Protein AF-F1C7E4-F1 (afdb_monomer)

Radius of gyration: 15.53 Å; Cα contacts (8 Å, |Δi|>4): 146; chains: 1; bounding box: 36×36×35 Å

Foldseek 3Di:
DQDPNDDDDDDFDWDDDDQWIWGADQQKIKIWGWDDADVQKTKIKIKIKHAPVVSVCVVVVHPDPDPDGIDIDIDMDMDGPDLDDDPVRLVVSVVVCVVVPHDDHDDRDD

Mean predicted aligned error: 6.73 Å

Structure (mmCIF, N/CA/C/O backbone):
data_AF-F1C7E4-F1
#
_entry.id   AF-F1C7E4-F1
#
loop_
_atom_site.group_PDB
_atom_site.id
_atom_site.type_symbol
_atom_site.label_atom_id
_atom_site.label_alt_id
_atom_site.label_comp_id
_atom_site.label_asym_id
_atom_site.label_entity_id
_atom_site.label_seq_id
_atom_site.pdbx_PDB_ins_code
_atom_site.Cartn_x
_atom_site.Cartn_y
_atom_site.Cartn_z
_atom_site.occupancy
_atom_site.B_iso_or_equiv
_atom_site.auth_seq_id
_atom_site.auth_comp_id
_atom_site.auth_asym_id
_atom_site.auth_atom_id
_atom_site.pdbx_PDB_model_num
ATOM 1 N N . HIS A 1 1 ? -1.940 9.898 -6.043 1.00 65.81 1 HIS A N 1
ATOM 2 C CA . HIS A 1 1 ? -0.793 10.245 -5.173 1.00 65.81 1 HIS A CA 1
ATOM 3 C C . HIS A 1 1 ? -0.405 11.699 -5.429 1.00 65.81 1 HIS A C 1
ATOM 5 O O . HIS A 1 1 ? -0.429 12.107 -6.587 1.00 65.81 1 HIS A O 1
ATOM 11 N N . LYS A 1 2 ? -0.126 12.496 -4.389 1.00 71.12 2 LYS A N 1
ATOM 12 C CA . LYS A 1 2 ? 0.266 13.907 -4.540 1.00 71.12 2 LYS A CA 1
ATOM 13 C C . LYS A 1 2 ? 1.781 13.991 -4.736 1.00 71.12 2 LYS A C 1
ATOM 15 O O . LYS A 1 2 ? 2.526 13.625 -3.839 1.00 71.12 2 LYS A O 1
ATOM 20 N N . MET A 1 3 ? 2.226 14.477 -5.891 1.00 71.19 3 MET A N 1
ATOM 21 C CA . MET A 1 3 ? 3.639 14.703 -6.215 1.00 71.19 3 MET A CA 1
ATOM 22 C C . MET A 1 3 ? 3.808 16.140 -6.689 1.00 71.19 3 MET A C 1
ATOM 24 O O . MET A 1 3 ? 3.107 16.560 -7.607 1.00 71.19 3 MET A O 1
ATOM 28 N N . ASN A 1 4 ? 4.718 16.893 -6.065 1.00 71.56 4 ASN A N 1
ATOM 29 C CA . ASN A 1 4 ? 4.956 18.310 -6.374 1.00 71.56 4 ASN A CA 1
ATOM 30 C C . ASN A 1 4 ? 3.645 19.109 -6.464 1.00 71.56 4 ASN A C 1
ATOM 32 O O . ASN A 1 4 ? 3.328 19.706 -7.489 1.00 71.56 4 ASN A O 1
ATOM 36 N N . GLU A 1 5 ? 2.832 19.011 -5.408 1.00 79.56 5 GLU A N 1
ATOM 37 C CA . GLU A 1 5 ? 1.516 19.662 -5.290 1.00 79.56 5 GLU A CA 1
ATOM 38 C C . GLU A 1 5 ? 0.444 19.210 -6.292 1.00 79.56 5 GLU A C 1
ATOM 40 O O . GLU A 1 5 ? -0.714 19.599 -6.168 1.00 79.56 5 GLU A O 1
ATOM 45 N N . THR A 1 6 ? 0.785 18.312 -7.215 1.00 78.12 6 THR A N 1
ATOM 46 C CA . THR A 1 6 ? -0.121 17.810 -8.243 1.00 78.12 6 THR A CA 1
ATOM 47 C C . THR A 1 6 ? -0.621 16.418 -7.882 1.00 78.12 6 THR A C 1
ATOM 49 O O . THR A 1 6 ? 0.155 15.525 -7.536 1.00 78.12 6 THR A O 1
ATOM 52 N N . CYS A 1 7 ? -1.929 16.200 -7.989 1.00 80.38 7 CYS A N 1
ATOM 53 C CA . CYS A 1 7 ? -2.506 14.867 -7.862 1.00 80.38 7 CYS A CA 1
ATOM 54 C C . CYS A 1 7 ? -2.299 14.083 -9.159 1.00 80.38 7 CYS A C 1
ATOM 56 O O . CYS A 1 7 ? -2.822 14.447 -10.210 1.00 80.38 7 CYS A O 1
ATOM 58 N N . LEU A 1 8 ? -1.555 12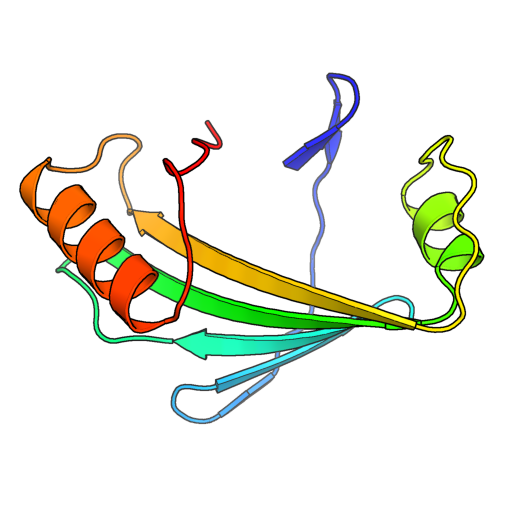.985 -9.068 1.00 78.44 8 LEU A N 1
ATOM 59 C CA . LEU A 1 8 ? -1.377 12.034 -10.156 1.00 78.44 8 LEU A CA 1
ATOM 60 C C . LEU A 1 8 ? -2.285 10.825 -9.943 1.00 78.44 8 LEU A C 1
ATOM 62 O O . LEU A 1 8 ? -2.277 10.203 -8.871 1.00 78.44 8 LEU A O 1
ATOM 66 N N . THR A 1 9 ? -3.033 10.489 -10.990 1.00 79.31 9 THR A N 1
ATOM 67 C CA . THR A 1 9 ? -3.859 9.284 -11.067 1.00 79.31 9 THR A CA 1
ATOM 68 C C . THR A 1 9 ? -3.164 8.266 -11.956 1.00 79.31 9 THR A C 1
ATOM 70 O O . THR A 1 9 ? -2.770 8.582 -13.078 1.00 79.31 9 THR A O 1
ATOM 73 N N . SER A 1 10 ? -3.041 7.036 -11.471 1.00 75.25 10 SER A N 1
ATOM 74 C CA . SER A 1 10 ? -2.554 5.896 -12.241 1.00 75.25 10 SER A CA 1
ATOM 75 C C . SER A 1 10 ? -3.599 4.785 -12.225 1.00 75.25 10 SER A C 1
ATOM 77 O O . SER A 1 10 ? -4.341 4.615 -11.259 1.00 75.25 10 SER A O 1
ATOM 79 N N . SER A 1 11 ? -3.679 4.041 -13.325 1.00 80.44 11 SER A N 1
ATOM 80 C CA . SER A 1 11 ? -4.515 2.849 -13.433 1.00 80.44 11 SER A CA 1
ATOM 81 C C . SER A 1 11 ? -3.656 1.705 -13.927 1.00 80.44 11 SER A C 1
ATOM 83 O O . SER A 1 11 ? -2.835 1.875 -14.831 1.00 80.44 11 SER A O 1
ATOM 85 N N . VAL A 1 12 ? -3.812 0.555 -13.284 1.00 82.31 12 VAL A N 1
ATOM 86 C CA . VAL A 1 12 ? -2.900 -0.567 -13.430 1.00 82.31 12 VAL A CA 1
ATOM 87 C C . VAL A 1 12 ? -3.698 -1.857 -13.502 1.00 82.31 12 VAL A C 1
ATOM 89 O O . VAL A 1 12 ? -4.653 -2.049 -12.751 1.00 82.31 12 VAL A O 1
ATOM 92 N N . LYS A 1 13 ? -3.327 -2.747 -14.423 1.00 87.88 13 LYS A N 1
ATOM 93 C CA . LYS A 1 13 ? -3.887 -4.099 -14.444 1.00 87.88 13 LYS A CA 1
ATOM 94 C C . LYS A 1 13 ? -3.133 -4.947 -13.427 1.00 87.88 13 LYS A C 1
ATOM 96 O O . LYS A 1 13 ? -1.903 -4.955 -13.415 1.00 87.88 13 LYS A O 1
ATOM 101 N N . ILE A 1 14 ? -3.877 -5.654 -12.589 1.00 89.50 14 ILE A N 1
ATOM 102 C CA . ILE A 1 14 ? -3.334 -6.531 -11.552 1.00 89.50 14 ILE A CA 1
ATOM 103 C C . ILE A 1 14 ? -3.932 -7.915 -11.771 1.00 89.50 14 ILE A C 1
ATOM 105 O O . ILE A 1 14 ? -5.125 -8.037 -12.047 1.00 89.50 14 ILE A O 1
ATOM 109 N N . THR A 1 15 ? -3.101 -8.946 -11.660 1.00 93.06 15 THR A N 1
ATOM 110 C CA . THR A 1 15 ? -3.559 -10.339 -11.615 1.00 93.06 15 THR A CA 1
ATOM 111 C C . THR A 1 15 ? -3.582 -10.780 -10.161 1.00 93.06 15 THR A C 1
ATOM 113 O O . THR A 1 15 ? -2.577 -10.617 -9.474 1.00 93.06 15 THR A O 1
ATOM 116 N N . ILE A 1 16 ? -4.718 -11.295 -9.692 1.00 92.81 16 ILE A N 1
ATOM 117 C CA . ILE A 1 16 ? -4.907 -11.747 -8.309 1.00 92.81 16 ILE A CA 1
ATOM 118 C C . ILE A 1 16 ? -4.981 -13.273 -8.305 1.00 92.81 16 ILE A C 1
ATOM 120 O O . ILE A 1 16 ? -5.764 -13.847 -9.060 1.00 92.81 16 ILE A O 1
ATOM 124 N N . ASP A 1 17 ? -4.191 -13.902 -7.440 1.00 93.19 17 ASP A N 1
ATOM 125 C CA . ASP A 1 17 ? -4.204 -15.338 -7.174 1.00 93.19 17 ASP A CA 1
ATOM 126 C C . ASP A 1 17 ? -4.112 -15.581 -5.660 1.00 93.19 17 ASP A C 1
ATOM 128 O O . ASP A 1 17 ? -3.107 -15.275 -5.008 1.00 93.19 17 ASP A O 1
ATOM 132 N N . GLY A 1 18 ? -5.206 -16.069 -5.074 1.00 92.62 18 GLY A N 1
ATOM 133 C CA . GLY A 1 18 ? -5.334 -16.238 -3.628 1.00 92.62 18 GLY A CA 1
ATOM 134 C C . GLY A 1 18 ? -5.099 -14.934 -2.859 1.00 92.62 18 GLY A C 1
ATOM 135 O O . GLY A 1 18 ? -5.824 -13.955 -3.025 1.00 92.62 18 GLY A O 1
ATOM 136 N N . ASN A 1 19 ? -4.086 -14.928 -1.991 1.00 92.56 19 ASN A N 1
ATOM 137 C CA . ASN A 1 19 ? -3.691 -13.767 -1.189 1.00 92.56 19 ASN A CA 1
ATOM 138 C C . ASN A 1 19 ? -2.582 -12.922 -1.837 1.00 92.56 19 ASN A C 1
ATOM 140 O O . ASN A 1 19 ? -2.022 -12.049 -1.173 1.00 92.56 19 ASN A O 1
ATOM 144 N N . THR A 1 20 ? -2.232 -13.193 -3.093 1.00 94.31 20 THR A N 1
ATOM 145 C CA . THR A 1 20 ? -1.147 -12.510 -3.793 1.00 94.31 20 THR A CA 1
ATOM 146 C C . THR A 1 20 ? -1.683 -11.790 -5.026 1.00 94.31 20 THR A C 1
ATOM 148 O O . THR A 1 20 ? -2.529 -12.305 -5.753 1.00 94.31 20 THR A O 1
ATOM 151 N N . ALA A 1 21 ? -1.193 -10.581 -5.272 1.00 93.19 21 ALA A N 1
ATOM 152 C CA . ALA A 1 21 ? -1.453 -9.825 -6.487 1.00 93.19 21 ALA A CA 1
ATOM 153 C C . ALA A 1 21 ? -0.127 -9.503 -7.176 1.00 93.19 21 ALA A C 1
ATOM 155 O O . ALA A 1 21 ? 0.858 -9.196 -6.511 1.00 93.19 21 ALA A O 1
ATOM 156 N N . ILE A 1 22 ? -0.085 -9.561 -8.504 1.00 92.25 22 ILE A N 1
ATOM 157 C CA . ILE A 1 22 ? 1.125 -9.274 -9.280 1.00 92.25 22 ILE A CA 1
ATOM 158 C C . ILE A 1 22 ? 0.789 -8.261 -10.370 1.00 92.25 22 ILE A C 1
ATOM 160 O O . ILE A 1 22 ? -0.227 -8.368 -11.063 1.00 92.25 22 ILE A O 1
ATOM 164 N N . THR A 1 23 ? 1.661 -7.271 -10.531 1.00 90.25 23 THR A N 1
ATOM 165 C CA . THR A 1 23 ? 1.623 -6.317 -11.640 1.00 90.25 23 THR A CA 1
ATOM 166 C C . THR A 1 23 ? 3.036 -6.042 -12.143 1.00 90.25 23 THR A C 1
ATOM 168 O O . THR A 1 23 ? 4.013 -6.173 -11.404 1.00 90.25 23 THR A O 1
ATOM 171 N N . SER A 1 24 ? 3.143 -5.654 -13.410 1.00 85.12 24 SER A N 1
ATOM 172 C CA . SER A 1 24 ? 4.387 -5.174 -13.998 1.00 85.12 24 SER A CA 1
ATOM 173 C C . SER A 1 24 ? 4.087 -3.947 -14.843 1.00 85.12 24 SER A C 1
ATOM 175 O O . SER A 1 24 ? 3.239 -3.991 -15.737 1.00 85.12 24 SER A O 1
ATOM 177 N N . ILE A 1 25 ? 4.732 -2.831 -14.513 1.00 76.75 25 ILE A N 1
ATOM 178 C CA . ILE A 1 25 ? 4.487 -1.525 -15.123 1.00 76.75 25 ILE A CA 1
ATOM 179 C C . ILE A 1 25 ? 5.809 -0.805 -15.242 1.00 76.75 25 ILE A C 1
ATOM 181 O O . ILE A 1 25 ? 6.500 -0.634 -14.242 1.00 76.75 25 ILE A O 1
ATOM 185 N N . ALA A 1 26 ? 6.129 -0.346 -16.452 1.00 69.38 26 ALA A N 1
ATOM 186 C CA . ALA A 1 26 ? 7.295 0.497 -16.701 1.00 69.38 26 ALA A CA 1
ATOM 187 C C . ALA A 1 26 ? 8.581 -0.047 -16.045 1.00 69.38 26 ALA A C 1
ATOM 189 O O . ALA A 1 26 ? 9.259 0.667 -15.315 1.00 69.38 26 ALA A O 1
ATOM 190 N N . ASN A 1 27 ? 8.874 -1.334 -16.278 1.00 74.75 27 ASN A N 1
A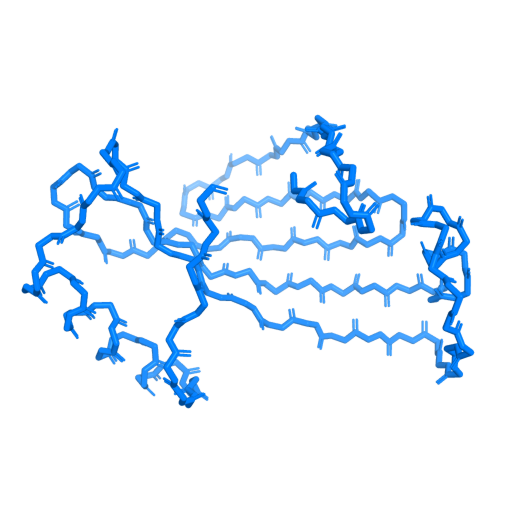TOM 191 C CA . ASN A 1 27 ? 10.028 -2.069 -15.734 1.00 74.75 27 ASN A CA 1
ATOM 192 C C . ASN A 1 27 ? 10.075 -2.218 -14.206 1.00 74.75 27 ASN A C 1
ATOM 194 O O . ASN A 1 27 ? 11.062 -2.711 -13.660 1.00 74.75 27 ASN A O 1
ATOM 198 N N . THR A 1 28 ? 8.980 -1.886 -13.528 1.00 80.19 28 THR A N 1
ATOM 199 C CA . THR A 1 28 ? 8.770 -2.200 -12.121 1.00 80.19 28 THR A CA 1
ATOM 200 C C . THR A 1 28 ? 7.837 -3.389 -12.011 1.00 80.19 28 THR A C 1
ATOM 202 O O . THR A 1 28 ? 6.700 -3.350 -12.479 1.00 80.19 28 THR A O 1
ATOM 205 N N . THR A 1 29 ? 8.310 -4.457 -11.381 1.00 89.62 29 THR A N 1
ATOM 206 C CA . THR A 1 29 ? 7.459 -5.585 -10.996 1.00 89.62 29 THR A CA 1
ATOM 207 C C . THR A 1 29 ? 7.080 -5.410 -9.541 1.00 89.62 29 THR A C 1
ATOM 209 O O . THR A 1 29 ? 7.948 -5.160 -8.711 1.00 89.62 29 THR A O 1
ATOM 212 N N . SER A 1 30 ? 5.796 -5.523 -9.219 1.00 90.75 30 SER A N 1
ATOM 213 C CA . SER A 1 30 ? 5.322 -5.438 -7.840 1.00 90.75 30 SER A CA 1
ATOM 214 C C . SER A 1 30 ? 4.500 -6.664 -7.488 1.00 90.75 30 SER A C 1
ATOM 216 O O . SER A 1 30 ? 3.587 -7.050 -8.221 1.00 90.75 30 SER A O 1
ATOM 218 N N . VAL A 1 31 ? 4.838 -7.254 -6.348 1.00 94.06 31 VAL A N 1
ATOM 219 C CA . VAL A 1 31 ? 4.120 -8.362 -5.727 1.00 94.06 31 VAL A CA 1
ATOM 220 C C . VAL A 1 31 ? 3.473 -7.836 -4.455 1.00 94.06 31 VAL A C 1
ATOM 222 O O . VAL A 1 31 ? 4.152 -7.326 -3.566 1.00 94.06 31 VAL A O 1
ATOM 225 N N . PHE A 1 32 ? 2.155 -7.948 -4.395 1.00 93.88 32 PHE A N 1
ATOM 226 C CA . PHE A 1 32 ? 1.311 -7.545 -3.284 1.00 93.88 32 PHE A CA 1
ATOM 227 C C . PHE A 1 32 ? 0.910 -8.803 -2.523 1.00 93.88 32 PHE A C 1
ATOM 229 O O . PHE A 1 32 ? 0.426 -9.754 -3.129 1.00 93.88 32 PHE A O 1
ATOM 236 N N . HIS A 1 33 ? 1.051 -8.797 -1.207 1.00 95.19 33 HIS A N 1
ATOM 237 C CA . HIS A 1 33 ? 0.519 -9.818 -0.319 1.00 95.19 33 HIS A CA 1
ATOM 238 C C . HIS A 1 33 ? -0.553 -9.200 0.572 1.00 95.19 33 HIS A C 1
ATOM 240 O O . HIS A 1 33 ? -0.284 -8.258 1.323 1.00 95.19 33 HIS A O 1
ATOM 246 N N . PHE A 1 34 ? -1.762 -9.744 0.493 1.00 93.25 34 PHE A N 1
ATOM 247 C CA . PHE A 1 34 ? -2.876 -9.368 1.352 1.00 93.25 34 PHE A CA 1
ATOM 248 C C . PHE A 1 34 ? -2.743 -10.089 2.693 1.00 93.25 34 PHE A C 1
ATOM 250 O O . PHE A 1 34 ? -2.703 -11.322 2.750 1.00 93.25 34 PHE A O 1
ATOM 257 N N . LEU A 1 35 ? -2.641 -9.315 3.773 1.00 92.50 35 LEU A N 1
ATOM 258 C CA . LEU A 1 35 ? -2.413 -9.829 5.122 1.00 92.50 35 LEU A CA 1
ATOM 259 C C . LEU A 1 35 ? -3.705 -9.829 5.956 1.00 92.50 35 LEU A C 1
ATOM 261 O O . LEU A 1 35 ? -4.633 -9.073 5.658 1.00 92.50 35 LEU A O 1
ATOM 265 N N . PRO A 1 36 ? -3.781 -10.646 7.025 1.00 87.19 36 PRO A N 1
ATOM 266 C CA . PRO A 1 36 ? -4.936 -10.658 7.920 1.00 87.19 36 PRO A CA 1
ATOM 267 C C . PRO A 1 36 ? -5.227 -9.277 8.522 1.00 87.19 36 PRO A C 1
ATOM 269 O O . PRO A 1 36 ? -4.351 -8.653 9.120 1.00 87.19 36 PRO A O 1
ATOM 272 N N . THR A 1 37 ? -6.479 -8.832 8.439 1.00 84.50 37 THR A N 1
ATOM 273 C CA . THR A 1 37 ? -6.871 -7.425 8.644 1.00 84.50 37 THR A CA 1
ATOM 274 C C . THR A 1 37 ? -8.003 -7.247 9.678 1.00 84.50 37 THR A C 1
ATOM 276 O O . THR A 1 37 ? -8.480 -8.237 10.244 1.00 84.50 37 THR A O 1
ATOM 279 N N . CYS A 1 38 ? -8.348 -5.997 10.007 1.00 80.19 38 CYS A N 1
ATOM 280 C CA . CYS A 1 38 ? -9.559 -5.613 10.749 1.00 80.19 38 CYS A CA 1
ATOM 281 C C . CYS A 1 38 ? -10.794 -5.558 9.836 1.00 80.19 38 CYS A C 1
ATOM 283 O O . CYS A 1 38 ? -10.673 -5.505 8.611 1.00 80.19 38 CYS A O 1
ATOM 285 N N . ASP A 1 39 ? -11.986 -5.554 10.432 1.00 84.50 39 ASP A N 1
ATOM 286 C CA . ASP A 1 39 ? -13.236 -5.361 9.694 1.00 84.50 39 ASP A CA 1
ATOM 287 C C . ASP A 1 39 ? -13.263 -3.965 9.053 1.00 84.50 39 ASP A C 1
ATOM 289 O O . ASP A 1 39 ? -13.082 -2.959 9.734 1.00 84.50 39 ASP A O 1
ATOM 293 N N . GLY A 1 40 ? -13.483 -3.902 7.737 1.00 85.12 40 GLY A N 1
ATOM 294 C CA . GLY A 1 40 ? -13.468 -2.641 6.977 1.00 85.12 40 GLY A CA 1
ATOM 295 C C . GLY A 1 40 ? -12.069 -2.125 6.617 1.00 85.12 40 GLY A C 1
ATOM 296 O O . GLY A 1 40 ? -11.942 -1.041 6.048 1.00 85.12 40 GLY A O 1
ATOM 297 N N . CYS A 1 41 ? -11.025 -2.904 6.904 1.00 89.62 41 CYS A N 1
ATOM 298 C CA . CYS A 1 41 ? -9.639 -2.561 6.621 1.00 89.62 41 CYS A CA 1
ATOM 299 C C . CYS A 1 41 ? -9.012 -3.532 5.615 1.00 89.62 41 CYS A C 1
ATOM 301 O O . CYS A 1 41 ? -9.356 -4.714 5.584 1.00 89.62 41 CYS A O 1
ATOM 303 N N . LEU A 1 42 ? -7.983 -3.096 4.894 1.00 91.69 42 LEU A N 1
ATOM 304 C CA . LEU A 1 42 ? -7.125 -3.945 4.071 1.00 91.69 42 LEU A CA 1
ATOM 305 C C . LEU A 1 42 ? -5.653 -3.660 4.373 1.00 91.69 42 LEU A C 1
ATOM 307 O O . LEU A 1 42 ? -5.203 -2.525 4.229 1.00 91.69 42 LEU A O 1
ATOM 311 N N . VAL A 1 43 ? -4.892 -4.695 4.735 1.00 93.75 43 VAL A N 1
ATOM 312 C CA . VAL A 1 43 ? -3.433 -4.603 4.887 1.00 93.75 43 VAL A CA 1
ATOM 313 C C . VAL A 1 43 ? -2.751 -5.232 3.678 1.00 93.75 43 VAL A C 1
ATOM 315 O O . VAL A 1 43 ? -2.999 -6.395 3.352 1.00 93.75 43 VAL A O 1
ATOM 318 N N . MET A 1 44 ? -1.870 -4.474 3.026 1.00 93.94 44 MET A N 1
ATOM 319 C CA . MET A 1 44 ? -1.103 -4.930 1.866 1.00 93.94 44 MET A CA 1
ATOM 320 C C . MET A 1 44 ? 0.390 -4.755 2.112 1.00 93.94 44 MET A C 1
ATOM 322 O O . MET A 1 44 ? 0.852 -3.636 2.330 1.00 93.94 44 MET A O 1
ATOM 326 N N . SER A 1 45 ? 1.157 -5.838 2.016 1.00 94.62 45 SER A N 1
ATOM 327 C CA . SER A 1 45 ? 2.615 -5.765 1.910 1.00 94.62 45 SER A CA 1
ATOM 328 C C . SER A 1 45 ? 3.011 -5.807 0.444 1.00 94.62 45 SER A C 1
ATOM 330 O O . SER A 1 45 ? 2.552 -6.677 -0.287 1.00 94.62 45 SER A O 1
ATOM 332 N N . ILE A 1 46 ? 3.846 -4.873 0.006 1.00 93.06 46 ILE A N 1
ATOM 333 C CA . ILE A 1 46 ? 4.272 -4.777 -1.386 1.00 93.06 46 ILE A CA 1
ATOM 334 C C . ILE A 1 46 ? 5.787 -4.883 -1.441 1.00 93.06 46 ILE A C 1
ATOM 336 O O . ILE A 1 46 ? 6.493 -4.087 -0.820 1.00 93.06 46 ILE A O 1
ATOM 340 N N . ASN A 1 47 ? 6.267 -5.838 -2.230 1.00 93.12 47 ASN A N 1
ATOM 341 C CA . ASN A 1 47 ? 7.646 -5.893 -2.684 1.00 93.12 47 ASN A CA 1
ATOM 342 C C . ASN A 1 47 ? 7.674 -5.461 -4.146 1.00 93.12 47 ASN A C 1
ATOM 344 O O . ASN A 1 47 ? 7.078 -6.115 -5.003 1.00 93.12 47 ASN A O 1
ATOM 348 N N . ALA A 1 48 ? 8.345 -4.351 -4.421 1.00 89.25 48 ALA A N 1
ATOM 349 C CA . ALA A 1 48 ? 8.540 -3.843 -5.763 1.00 89.25 48 ALA A CA 1
ATOM 350 C C . ALA A 1 48 ? 10.017 -3.909 -6.135 1.00 89.25 48 ALA A C 1
ATOM 352 O O . ALA A 1 48 ? 10.875 -3.452 -5.385 1.00 89.25 48 ALA A O 1
ATOM 353 N N . THR A 1 49 ? 10.295 -4.439 -7.314 1.00 89.44 49 THR A N 1
ATOM 354 C CA . THR A 1 49 ? 11.618 -4.423 -7.924 1.00 89.44 49 THR A CA 1
ATOM 355 C C . THR A 1 49 ? 11.541 -3.504 -9.128 1.00 89.44 49 THR A C 1
ATOM 357 O O . THR A 1 49 ? 10.850 -3.818 -10.100 1.00 89.44 49 THR A O 1
ATOM 360 N N . ALA A 1 50 ? 12.210 -2.359 -9.041 1.00 84.06 50 ALA A N 1
ATOM 361 C CA . ALA A 1 50 ? 12.328 -1.398 -10.126 1.00 84.06 50 ALA A CA 1
ATOM 362 C C . ALA A 1 50 ? 13.703 -1.548 -10.779 1.00 84.06 50 ALA A C 1
ATOM 364 O O . ALA A 1 50 ? 14.723 -1.530 -10.089 1.00 84.06 50 ALA A O 1
ATOM 365 N N . ARG A 1 51 ? 13.717 -1.698 -12.103 1.00 81.69 51 ARG A N 1
ATOM 366 C CA . ARG A 1 51 ? 14.927 -1.726 -12.938 1.00 81.69 51 ARG A CA 1
ATOM 367 C C . ARG A 1 51 ? 14.944 -0.516 -13.857 1.00 81.69 51 ARG A C 1
ATOM 369 O O . ARG A 1 51 ? 13.882 0.042 -14.126 1.00 81.69 51 ARG A O 1
ATOM 376 N N . ASP A 1 52 ? 16.119 -0.148 -14.365 1.00 74.12 52 ASP A N 1
ATOM 377 C CA . ASP A 1 52 ? 16.305 1.063 -15.182 1.00 74.12 52 ASP A CA 1
ATOM 378 C C . ASP A 1 52 ? 15.749 2.306 -14.454 1.00 74.12 52 ASP A C 1
ATOM 380 O O . ASP A 1 52 ? 14.790 2.957 -14.889 1.00 74.12 52 ASP A O 1
ATOM 384 N N . LEU A 1 53 ? 16.302 2.590 -13.272 1.00 72.88 53 LEU A N 1
ATOM 385 C CA . LEU A 1 53 ? 15.812 3.641 -12.374 1.00 72.88 53 LEU A CA 1
ATOM 386 C C . LEU A 1 53 ? 15.838 5.037 -13.003 1.00 72.88 53 LEU A C 1
ATOM 388 O O . LEU A 1 53 ? 14.996 5.872 -12.679 1.00 72.88 53 LEU A O 1
ATOM 392 N N . ASP A 1 54 ? 16.762 5.267 -13.928 1.00 72.50 54 ASP A N 1
ATOM 393 C CA . ASP A 1 54 ? 16.852 6.440 -14.789 1.00 72.50 54 ASP A CA 1
ATOM 394 C C . ASP A 1 54 ? 15.585 6.617 -15.645 1.00 72.50 54 ASP A C 1
ATOM 396 O O . ASP A 1 54 ? 14.987 7.701 -15.681 1.00 72.50 54 ASP A O 1
ATOM 400 N N . LYS A 1 55 ? 15.102 5.541 -16.279 1.00 70.88 55 LYS A N 1
ATOM 401 C CA . LYS A 1 55 ? 13.852 5.560 -17.057 1.00 70.88 55 LYS A CA 1
ATOM 402 C C . LYS A 1 55 ? 12.636 5.733 -16.157 1.00 70.88 55 LYS A C 1
ATOM 404 O O . LYS A 1 55 ? 11.722 6.481 -16.511 1.00 70.88 55 LYS A O 1
ATOM 409 N N . PHE A 1 56 ? 12.622 5.078 -14.998 1.00 69.62 56 PHE A N 1
ATOM 410 C CA . PHE A 1 56 ? 11.537 5.208 -14.028 1.00 69.62 56 PHE A CA 1
ATOM 411 C C . PHE A 1 56 ? 11.434 6.640 -13.475 1.00 69.62 56 PHE A C 1
ATOM 413 O O . PHE A 1 56 ? 10.353 7.234 -13.488 1.00 69.62 56 PHE A O 1
ATOM 420 N N . ALA A 1 57 ? 12.560 7.237 -13.073 1.00 70.88 57 ALA A N 1
ATOM 421 C CA . ALA A 1 57 ? 12.631 8.622 -12.615 1.00 70.88 57 ALA A CA 1
ATOM 422 C C . ALA A 1 57 ? 12.189 9.600 -13.713 1.00 70.88 57 ALA A C 1
ATOM 424 O O . ALA A 1 57 ? 11.392 10.501 -13.450 1.00 70.88 57 ALA A O 1
ATOM 425 N N . THR A 1 58 ? 12.616 9.369 -14.959 1.00 71.12 58 THR A N 1
ATOM 426 C CA . THR A 1 58 ? 12.188 10.161 -16.123 1.00 71.12 58 THR A CA 1
ATOM 427 C C . THR A 1 58 ? 10.675 10.074 -16.342 1.00 71.12 58 THR A C 1
ATOM 429 O O . THR A 1 58 ? 10.021 11.099 -16.543 1.00 71.12 58 THR A O 1
ATOM 432 N N . MET A 1 59 ? 10.086 8.875 -16.256 1.00 65.56 59 MET A N 1
ATOM 433 C CA . MET A 1 59 ? 8.640 8.678 -16.404 1.00 65.56 59 MET A CA 1
ATOM 434 C C . MET A 1 59 ? 7.844 9.411 -15.316 1.00 65.56 59 MET A C 1
ATOM 436 O O . MET A 1 59 ? 6.805 10.007 -15.605 1.00 65.56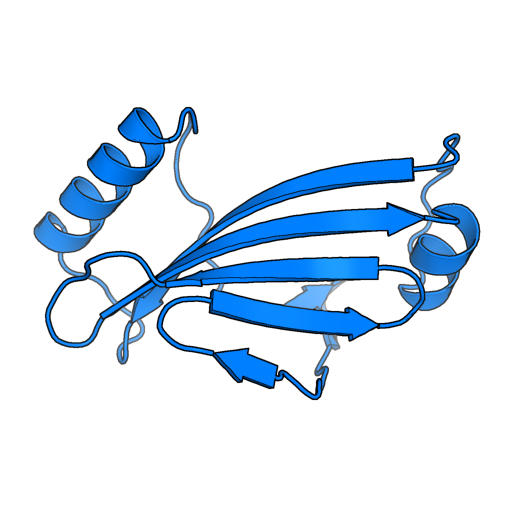 59 MET A O 1
ATOM 440 N N . LEU A 1 60 ? 8.345 9.404 -14.079 1.00 66.12 60 LEU A N 1
ATOM 441 C CA . LEU A 1 60 ? 7.742 10.113 -12.950 1.00 66.12 60 LEU A CA 1
ATOM 442 C C . LEU A 1 60 ? 8.119 11.602 -12.877 1.00 66.12 60 LEU A C 1
ATOM 444 O O . LEU A 1 60 ? 7.646 12.300 -11.980 1.00 66.12 60 LEU A O 1
ATOM 448 N N . LYS A 1 61 ? 8.933 12.098 -13.822 1.00 65.06 61 LYS A N 1
ATOM 449 C CA . LYS A 1 61 ? 9.468 13.471 -13.855 1.00 65.06 61 LYS A CA 1
ATOM 450 C C . LYS A 1 61 ? 10.153 13.869 -12.543 1.00 65.06 61 LYS A C 1
ATOM 452 O O . LYS A 1 61 ? 9.998 14.988 -12.054 1.00 65.06 61 LYS A O 1
ATOM 457 N N . LEU A 1 62 ? 10.883 12.928 -11.959 1.00 67.12 62 LEU A N 1
ATOM 458 C CA . LEU A 1 62 ? 11.657 13.136 -10.748 1.00 67.12 62 LEU A CA 1
ATOM 459 C C . LEU A 1 62 ? 13.032 13.695 -11.122 1.00 67.12 62 LEU A C 1
ATOM 461 O O . LEU A 1 62 ? 13.765 13.084 -11.893 1.00 67.12 62 LEU A O 1
ATOM 465 N N . ASN A 1 63 ? 13.397 14.841 -10.547 1.00 58.94 63 ASN A N 1
ATOM 466 C CA . ASN A 1 63 ? 14.742 15.410 -10.673 1.00 58.94 63 ASN A CA 1
ATOM 467 C C . ASN A 1 63 ? 15.676 14.746 -9.653 1.00 58.94 63 ASN A C 1
ATOM 469 O O . ASN A 1 63 ? 16.105 15.382 -8.692 1.00 58.94 63 ASN A O 1
ATOM 473 N N . VAL A 1 64 ? 15.925 13.449 -9.819 1.00 64.06 64 VAL A N 1
ATOM 474 C CA . VAL A 1 64 ? 16.796 12.675 -8.931 1.00 64.06 64 VAL A CA 1
ATOM 475 C C . VAL A 1 64 ? 17.866 12.012 -9.784 1.00 64.06 64 VAL A C 1
ATOM 477 O O . VAL A 1 64 ? 17.545 11.353 -10.770 1.00 64.06 64 VAL A O 1
ATOM 480 N N . ASP A 1 65 ? 19.130 12.201 -9.412 1.00 59.91 65 ASP A N 1
ATOM 481 C CA . ASP A 1 65 ? 20.244 11.465 -10.004 1.00 59.91 65 ASP A CA 1
ATOM 482 C C . ASP A 1 65 ? 20.254 10.060 -9.394 1.00 59.91 65 ASP A C 1
ATOM 484 O O . ASP A 1 65 ? 20.692 9.861 -8.258 1.00 59.91 65 ASP A O 1
ATOM 488 N N . VAL A 1 66 ? 19.645 9.101 -10.094 1.00 65.25 66 VAL A N 1
ATOM 489 C CA . VAL A 1 66 ? 19.546 7.724 -9.609 1.00 65.25 66 VAL A CA 1
ATOM 490 C C . VAL A 1 66 ? 20.635 6.894 -10.275 1.00 65.25 66 VAL A C 1
ATOM 492 O O . VAL A 1 66 ? 20.521 6.515 -11.437 1.00 65.25 66 VAL A O 1
ATOM 495 N N . SER A 1 67 ? 21.699 6.600 -9.525 1.00 59.50 67 SER A N 1
ATOM 496 C CA . SER A 1 67 ? 22.737 5.657 -9.943 1.00 59.50 67 SER A CA 1
ATOM 497 C C . SER A 1 67 ? 22.410 4.261 -9.404 1.00 59.50 67 SER A C 1
ATOM 499 O O . SER A 1 67 ? 22.495 3.999 -8.207 1.00 59.50 67 SER A O 1
ATOM 501 N N . GLY A 1 68 ? 21.979 3.354 -10.282 1.00 66.06 68 GLY A N 1
ATOM 502 C CA . GLY A 1 68 ? 21.712 1.959 -9.922 1.00 66.06 68 GLY A CA 1
ATOM 503 C C . GLY A 1 68 ? 20.934 1.198 -10.995 1.00 66.06 68 GLY A C 1
ATOM 504 O O . GLY A 1 68 ? 20.055 1.759 -11.644 1.00 66.06 68 GLY A O 1
ATOM 505 N N . GLU A 1 69 ? 21.254 -0.085 -11.177 1.00 72.19 69 GLU A N 1
ATOM 506 C CA . GLU A 1 69 ? 20.574 -0.957 -12.151 1.00 72.19 69 GLU A CA 1
ATOM 507 C C . GLU A 1 69 ? 19.226 -1.481 -11.630 1.00 72.19 69 GLU A C 1
ATOM 509 O O . GLU A 1 69 ? 18.274 -1.631 -12.399 1.00 72.19 69 GLU A O 1
ATOM 514 N N . GLU A 1 70 ? 19.128 -1.738 -10.321 1.00 81.31 70 GLU A N 1
ATOM 515 C CA . GLU A 1 70 ? 17.938 -2.295 -9.676 1.00 81.31 70 GLU A CA 1
ATOM 516 C C . GLU A 1 70 ? 17.789 -1.767 -8.243 1.00 81.31 70 GLU A C 1
ATOM 518 O O . GLU A 1 70 ? 18.761 -1.684 -7.491 1.00 81.31 70 GLU A O 1
ATOM 523 N N . VAL A 1 71 ? 16.556 -1.452 -7.841 1.00 82.88 71 VAL A N 1
ATOM 524 C CA . VAL A 1 71 ? 16.191 -1.157 -6.451 1.00 82.88 71 VAL A CA 1
ATOM 525 C C . VAL A 1 71 ? 15.012 -2.027 -6.035 1.00 82.88 71 VAL A C 1
ATOM 527 O O . VAL A 1 71 ? 14.016 -2.156 -6.749 1.00 82.88 71 VAL A O 1
ATOM 530 N N . ASN A 1 72 ? 15.128 -2.594 -4.836 1.00 86.38 72 ASN A N 1
ATOM 531 C CA . ASN A 1 72 ? 14.071 -3.349 -4.181 1.00 86.38 72 ASN A CA 1
ATOM 532 C C . ASN A 1 72 ? 13.431 -2.483 -3.092 1.00 86.38 72 ASN A C 1
ATOM 534 O O . ASN A 1 72 ? 14.096 -2.053 -2.151 1.00 86.38 72 ASN A O 1
ATOM 538 N N . ILE A 1 73 ? 12.133 -2.230 -3.228 1.00 87.75 73 ILE A N 1
ATOM 539 C CA . ILE A 1 73 ? 11.333 -1.401 -2.330 1.00 87.75 7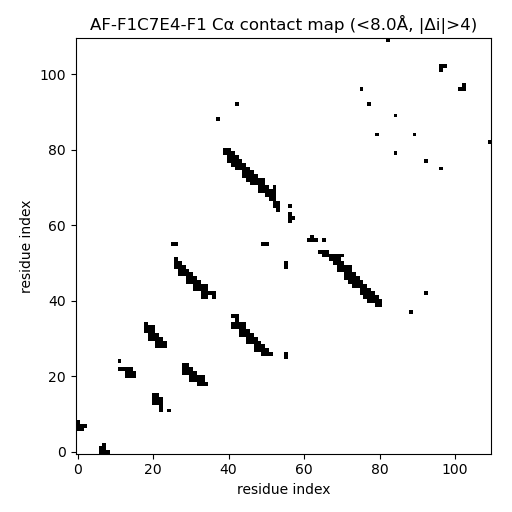3 ILE A CA 1
ATOM 540 C C . ILE A 1 73 ? 10.352 -2.308 -1.604 1.00 87.75 73 ILE A C 1
ATOM 542 O O . ILE A 1 73 ? 9.582 -3.038 -2.229 1.00 87.75 73 ILE A O 1
ATOM 546 N N . ARG A 1 74 ? 10.360 -2.233 -0.274 1.00 92.69 74 ARG A N 1
ATOM 547 C CA . ARG A 1 74 ? 9.358 -2.875 0.574 1.00 92.69 74 ARG A CA 1
ATOM 548 C C . ARG A 1 74 ? 8.465 -1.801 1.162 1.00 92.69 74 ARG A C 1
ATOM 550 O O . ARG A 1 74 ? 8.961 -0.831 1.724 1.00 92.69 74 ARG A O 1
ATOM 557 N N . SER A 1 75 ? 7.160 -1.985 1.054 1.00 91.94 75 SER A N 1
ATOM 558 C CA . SER A 1 75 ? 6.175 -1.087 1.655 1.00 91.94 75 SER A CA 1
ATOM 559 C C . SER A 1 75 ? 5.040 -1.882 2.284 1.00 91.94 75 SER A C 1
ATOM 561 O O . SER A 1 75 ? 4.805 -3.048 1.950 1.00 91.94 75 SER A O 1
ATOM 563 N N . LEU A 1 76 ? 4.371 -1.260 3.246 1.00 94.56 76 LEU A N 1
ATOM 564 C CA . LEU A 1 76 ? 3.244 -1.835 3.957 1.00 94.56 76 LEU A CA 1
ATOM 565 C C . LEU A 1 76 ? 2.170 -0.757 4.076 1.00 94.56 76 LEU A C 1
ATOM 567 O O . LEU A 1 76 ? 2.433 0.322 4.597 1.00 94.56 76 LEU A O 1
ATOM 571 N N . TYR A 1 77 ? 0.976 -1.057 3.581 1.00 92.94 77 TYR A N 1
ATOM 572 C CA . TYR A 1 77 ? -0.153 -0.137 3.571 1.00 92.94 77 TYR A CA 1
ATOM 573 C C . TYR A 1 77 ? -1.296 -0.692 4.403 1.00 92.94 77 TYR A C 1
ATOM 575 O O . TYR A 1 77 ? -1.596 -1.885 4.334 1.00 92.94 77 TYR A O 1
ATOM 583 N N . LEU A 1 78 ? -1.961 0.203 5.124 1.00 93.06 78 LEU A N 1
ATOM 584 C CA . LEU A 1 78 ? -3.273 -0.014 5.706 1.00 93.06 78 LEU A CA 1
ATOM 585 C C . LEU A 1 78 ? -4.262 0.898 4.986 1.00 93.06 78 LEU A C 1
ATOM 587 O O . LEU A 1 78 ? -4.090 2.115 4.976 1.00 93.06 78 LEU A O 1
ATOM 591 N N . LEU A 1 79 ? -5.285 0.307 4.381 1.00 90.81 79 LEU A N 1
ATOM 592 C CA . LEU A 1 79 ? -6.378 1.029 3.743 1.00 90.81 79 LEU A CA 1
ATOM 593 C C . LEU A 1 79 ? -7.653 0.814 4.551 1.00 90.81 79 LEU A C 1
ATOM 595 O O . LEU A 1 79 ? -8.013 -0.326 4.829 1.00 90.81 79 LEU A O 1
ATOM 599 N N . GLY A 1 80 ? -8.330 1.898 4.914 1.00 89.50 80 GLY A N 1
ATOM 600 C CA . GLY A 1 80 ? -9.657 1.866 5.525 1.00 89.50 80 GLY A CA 1
ATOM 601 C C . GLY A 1 80 ? -10.730 2.322 4.539 1.00 89.50 80 GLY A C 1
ATOM 6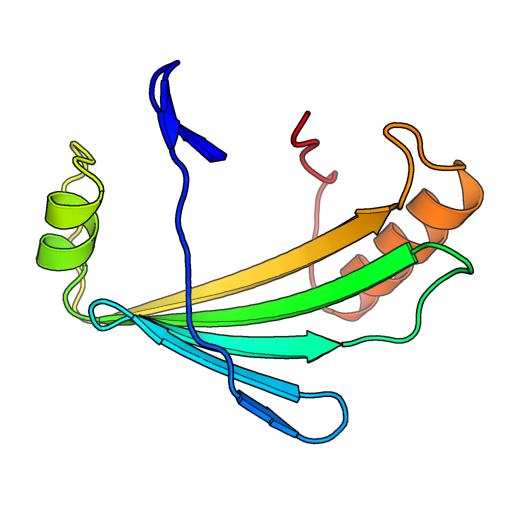02 O O . GLY A 1 80 ? -10.439 3.006 3.559 1.00 89.50 80 GLY A O 1
ATOM 603 N N . THR A 1 81 ? -11.984 1.962 4.804 1.00 87.25 81 THR A N 1
ATOM 604 C CA . THR A 1 81 ? -13.142 2.518 4.081 1.00 87.25 81 THR A CA 1
ATOM 605 C C . THR A 1 81 ? -13.445 3.969 4.458 1.00 87.25 81 THR A C 1
ATOM 607 O O . THR A 1 81 ? -14.143 4.661 3.721 1.00 87.25 81 THR A O 1
ATOM 610 N N . GLU A 1 82 ? -12.939 4.424 5.603 1.00 86.25 82 GLU A N 1
ATOM 611 C CA . GLU A 1 82 ? -13.128 5.770 6.140 1.00 86.25 82 GLU A CA 1
ATOM 612 C C . GLU A 1 82 ? -11.801 6.537 6.183 1.00 86.25 82 GLU A C 1
ATOM 614 O O . GLU A 1 82 ? -10.721 5.946 6.195 1.00 86.25 82 GLU A O 1
ATOM 619 N N . ALA A 1 83 ? -11.885 7.869 6.235 1.00 83.06 83 ALA A N 1
ATOM 620 C CA . ALA A 1 83 ? -10.711 8.740 6.350 1.00 83.06 83 ALA A CA 1
ATOM 621 C C . ALA A 1 83 ? -10.049 8.682 7.738 1.00 83.06 83 ALA A C 1
ATOM 623 O O . ALA A 1 83 ? -8.920 9.136 7.910 1.00 83.06 83 ALA A O 1
ATOM 624 N N . THR A 1 84 ? -10.757 8.148 8.733 1.00 83.56 84 THR A N 1
ATOM 625 C CA . THR A 1 84 ? -10.274 7.979 10.102 1.00 83.56 84 THR A CA 1
ATOM 626 C C . 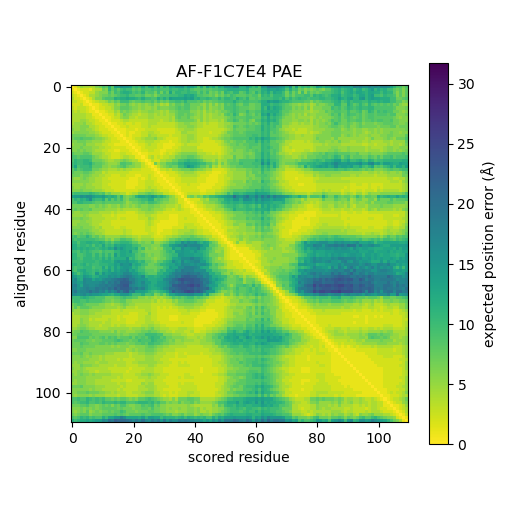THR A 1 84 ? -10.178 6.506 10.451 1.00 83.56 84 THR A C 1
ATOM 628 O O . THR A 1 84 ? -11.021 5.707 10.052 1.00 83.56 84 THR A O 1
ATOM 631 N N . LEU A 1 85 ? -9.170 6.164 11.242 1.00 84.50 85 LEU A N 1
ATOM 632 C CA . LEU A 1 85 ? -8.924 4.814 11.724 1.00 84.50 85 LEU A CA 1
ATOM 633 C C . LEU A 1 85 ? -9.064 4.790 13.246 1.00 84.50 85 LEU A C 1
ATOM 635 O O . LEU A 1 85 ? -8.714 5.762 13.913 1.00 84.50 85 LEU A O 1
ATOM 639 N N . LYS A 1 86 ? -9.553 3.681 13.804 1.00 89.75 86 LYS A N 1
ATOM 640 C CA . LYS A 1 86 ? -9.553 3.489 15.257 1.00 89.75 86 LYS A CA 1
ATOM 641 C C . LYS A 1 86 ? -8.128 3.269 15.751 1.00 89.75 86 LYS A C 1
ATOM 643 O O . LYS A 1 86 ? -7.366 2.527 15.132 1.00 89.75 86 LYS A O 1
ATOM 648 N N . ASP A 1 87 ? -7.819 3.794 16.930 1.00 90.44 87 ASP A N 1
ATOM 649 C CA . 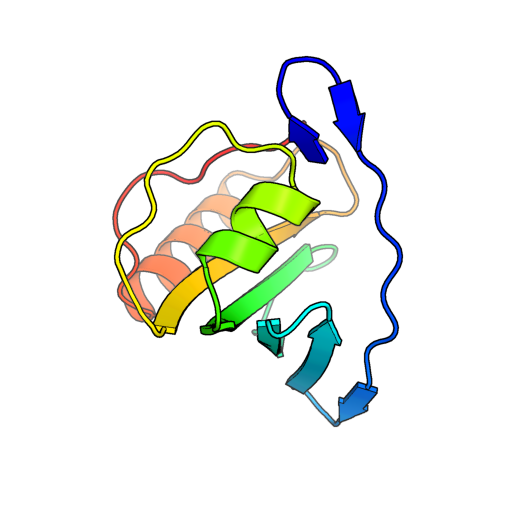ASP A 1 87 ? -6.506 3.608 17.559 1.00 90.44 87 ASP A CA 1
ATOM 650 C C . ASP A 1 87 ? -6.137 2.122 17.701 1.00 90.44 87 ASP A C 1
ATOM 652 O O . ASP A 1 87 ? -5.002 1.730 17.452 1.00 90.44 87 ASP A O 1
ATOM 656 N N . SER A 1 88 ? -7.110 1.256 18.011 1.00 91.38 88 SER A N 1
ATOM 657 C CA . SER A 1 88 ? -6.885 -0.192 18.121 1.00 91.38 88 SER A CA 1
ATOM 658 C C . SER A 1 88 ? -6.437 -0.844 16.811 1.00 91.38 88 SER A C 1
ATOM 660 O O . SER A 1 88 ? -5.622 -1.767 16.823 1.00 91.38 88 SER A O 1
ATOM 662 N N . ASP A 1 89 ? -6.971 -0.376 15.683 1.00 91.00 89 ASP A N 1
ATOM 663 C CA . ASP A 1 89 ? -6.636 -0.901 14.361 1.00 91.00 89 ASP A CA 1
ATOM 664 C C . ASP A 1 89 ? -5.253 -0.401 13.923 1.00 91.00 89 ASP A C 1
ATOM 666 O O . ASP A 1 89 ? -4.465 -1.168 13.362 1.00 91.00 89 ASP A O 1
ATOM 670 N N . LEU A 1 90 ? -4.920 0.850 14.267 1.00 90.50 90 LEU A N 1
ATOM 671 C CA . LEU A 1 90 ? -3.590 1.420 14.063 1.00 90.50 90 LEU A CA 1
ATOM 672 C C . LEU A 1 90 ? -2.523 0.660 14.858 1.00 90.50 90 LEU A C 1
ATOM 674 O O . LEU A 1 90 ? -1.493 0.285 14.301 1.00 90.50 90 LEU A O 1
ATOM 678 N N . GLU A 1 91 ? -2.770 0.383 16.137 1.00 92.06 91 GLU A N 1
ATOM 679 C CA . GLU A 1 91 ? -1.828 -0.353 16.986 1.00 92.06 91 GLU A CA 1
ATOM 680 C C . GLU A 1 91 ? -1.624 -1.792 16.501 1.00 92.06 91 GLU A C 1
ATOM 682 O O . GLU A 1 91 ? -0.492 -2.277 16.428 1.00 92.06 91 GLU A O 1
ATOM 687 N N . ARG A 1 92 ? -2.696 -2.469 16.073 1.00 91.56 92 ARG A N 1
ATOM 688 C CA . ARG A 1 92 ? -2.586 -3.795 15.450 1.00 91.56 92 ARG A CA 1
ATOM 689 C C . ARG A 1 92 ? -1.737 -3.749 14.176 1.00 91.56 92 ARG A C 1
ATOM 691 O O . ARG A 1 92 ? -0.914 -4.640 13.959 1.00 91.56 92 ARG A O 1
ATOM 698 N N . PHE A 1 93 ? -1.910 -2.725 13.344 1.00 92.69 93 PHE A N 1
ATOM 699 C CA . PHE A 1 93 ? -1.093 -2.534 12.148 1.00 92.69 93 PHE A CA 1
ATOM 700 C C . PHE A 1 93 ? 0.379 -2.279 12.484 1.00 92.69 93 PHE A C 1
ATOM 702 O O . PHE A 1 93 ? 1.252 -2.917 11.898 1.00 92.69 93 PHE A O 1
ATOM 709 N N . LYS A 1 94 ? 0.673 -1.424 13.471 1.00 92.88 94 LYS A N 1
ATOM 710 C CA . LYS A 1 94 ? 2.043 -1.176 13.951 1.00 92.88 94 LYS A CA 1
ATOM 711 C C . LYS A 1 94 ? 2.712 -2.451 14.466 1.00 92.88 94 LYS A C 1
ATOM 713 O O . LYS A 1 94 ? 3.877 -2.702 14.158 1.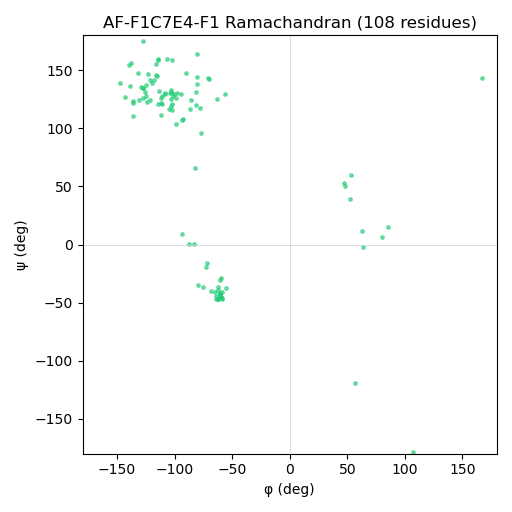00 92.88 94 LYS A O 1
ATOM 718 N N . GLN A 1 95 ? 1.976 -3.299 15.185 1.00 92.44 95 GLN A N 1
ATOM 719 C CA . GLN A 1 95 ? 2.475 -4.607 15.622 1.00 92.44 95 GLN A CA 1
ATOM 720 C C . GLN A 1 95 ? 2.814 -5.511 14.431 1.00 92.44 95 GLN A C 1
ATOM 722 O O . GLN A 1 95 ? 3.903 -6.082 14.387 1.00 92.44 95 GLN A O 1
ATOM 727 N N . GLN A 1 96 ? 1.929 -5.601 13.431 1.00 93.12 96 GLN A N 1
ATOM 728 C CA . GLN A 1 96 ? 2.210 -6.350 12.201 1.00 93.12 96 GLN A CA 1
ATOM 729 C C . GLN A 1 96 ? 3.432 -5.796 11.456 1.00 93.12 96 GLN A C 1
ATOM 731 O O . GLN A 1 96 ? 4.280 -6.570 11.012 1.00 93.12 96 GLN A O 1
ATOM 736 N N . ALA A 1 97 ? 3.551 -4.471 11.355 1.00 94.25 97 ALA A N 1
ATOM 737 C CA . ALA A 1 97 ? 4.687 -3.796 10.740 1.00 94.25 97 ALA A CA 1
ATOM 738 C C . ALA A 1 97 ? 6.002 -4.160 11.449 1.00 94.25 97 ALA A C 1
ATOM 740 O O . ALA A 1 97 ? 6.963 -4.560 10.790 1.00 94.25 97 ALA A O 1
ATOM 741 N N . SER A 1 98 ? 6.009 -4.131 12.786 1.00 94.62 98 SER A N 1
ATOM 742 C CA . SER A 1 98 ? 7.153 -4.541 13.605 1.00 94.62 98 SER A CA 1
ATOM 743 C C . SER A 1 98 ? 7.537 -6.006 13.364 1.00 94.62 98 SER A C 1
ATOM 745 O O . SER A 1 98 ? 8.708 -6.298 13.119 1.00 94.62 98 SER A O 1
ATOM 747 N N . CYS A 1 99 ? 6.564 -6.925 13.319 1.00 93.19 99 CYS A N 1
ATOM 748 C CA . CYS A 1 99 ? 6.818 -8.335 13.000 1.00 93.19 99 CYS A CA 1
ATOM 749 C C . CYS A 1 99 ? 7.432 -8.543 11.605 1.00 93.19 99 CYS A C 1
ATOM 751 O O . CYS A 1 99 ? 8.194 -9.486 11.402 1.00 93.19 99 CYS A O 1
ATOM 753 N N . LEU A 1 100 ? 7.111 -7.676 10.642 1.00 93.19 100 LEU A N 1
ATOM 754 C CA . LEU A 1 100 ? 7.623 -7.729 9.268 1.00 93.19 100 LEU A CA 1
ATOM 755 C C . LEU A 1 100 ? 8.962 -6.993 9.078 1.00 93.19 100 LEU A C 1
ATOM 757 O O . LEU A 1 100 ? 9.498 -6.972 7.959 1.00 93.19 100 LEU A O 1
ATOM 761 N N . GLY A 1 101 ? 9.500 -6.417 10.158 1.00 94.88 101 GLY A N 1
ATOM 762 C CA . GLY A 1 101 ? 10.778 -5.709 10.192 1.00 94.88 101 GLY A CA 1
ATOM 763 C C . GLY A 1 101 ? 10.705 -4.236 9.788 1.00 94.88 101 GLY A C 1
ATOM 764 O O . GLY A 1 101 ? 11.745 -3.650 9.503 1.00 94.88 101 GLY A O 1
ATOM 765 N N . PHE A 1 102 ? 9.513 -3.633 9.737 1.00 93.00 102 PHE A N 1
ATOM 766 C CA . PHE A 1 102 ? 9.374 -2.187 9.563 1.00 93.00 102 PHE A CA 1
ATOM 767 C C . PHE A 1 102 ? 9.583 -1.471 10.902 1.00 93.00 102 PHE A C 1
ATOM 769 O O . PHE A 1 102 ? 9.179 -1.956 11.960 1.00 93.00 102 PHE A O 1
ATOM 776 N N . SER A 1 103 ? 10.200 -0.295 10.844 1.00 88.25 103 SER A N 1
ATOM 777 C CA . SER A 1 103 ? 10.461 0.571 11.995 1.00 88.25 103 SER A CA 1
ATOM 778 C C . SER A 1 103 ? 10.035 2.002 11.686 1.00 88.25 103 SER A C 1
ATOM 780 O O . SER A 1 103 ? 10.200 2.443 10.550 1.00 88.25 103 SER A O 1
ATOM 782 N N . GLY A 1 104 ? 9.577 2.738 12.698 1.00 86.31 104 GLY A N 1
ATOM 783 C CA . GLY A 1 104 ? 9.133 4.127 12.564 1.00 86.31 104 GLY A CA 1
ATOM 784 C C . GLY A 1 104 ? 7.616 4.280 12.654 1.00 86.31 104 GLY A C 1
ATOM 785 O O . GLY A 1 104 ? 6.891 3.311 12.881 1.00 86.31 104 GLY A O 1
ATOM 786 N N . GLU A 1 105 ? 7.156 5.519 12.505 1.00 88.50 105 GLU A N 1
ATOM 787 C CA . GLU A 1 105 ? 5.732 5.857 12.474 1.00 88.50 105 GLU A CA 1
ATOM 788 C C . GLU A 1 105 ? 5.195 5.801 11.034 1.00 88.50 105 GLU A C 1
ATOM 790 O O . GLU A 1 105 ? 5.947 6.073 10.095 1.00 88.50 105 GLU A O 1
ATOM 795 N N . PRO A 1 106 ? 3.918 5.431 10.833 1.00 85.31 106 PRO A N 1
ATOM 796 C CA . PRO A 1 106 ? 3.317 5.390 9.509 1.00 85.31 106 PRO A CA 1
ATOM 797 C C . PRO A 1 106 ? 3.103 6.795 8.93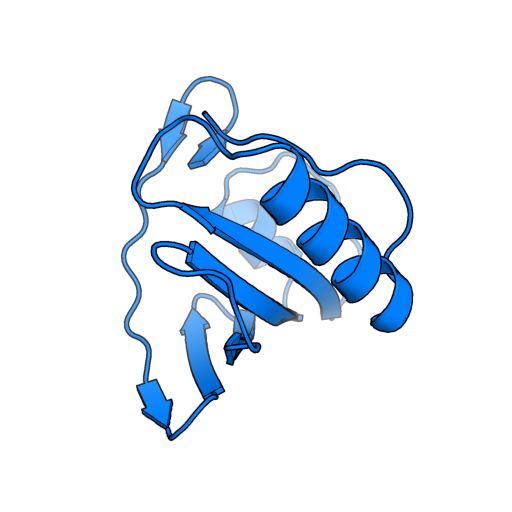9 1.00 85.31 106 PRO A C 1
ATOM 799 O O . PRO A 1 106 ? 2.679 7.713 9.642 1.00 85.31 106 PRO A O 1
ATOM 802 N N . ASP A 1 107 ? 3.318 6.926 7.633 1.00 85.94 107 ASP A N 1
ATOM 803 C CA . ASP A 1 107 ? 2.935 8.115 6.879 1.00 85.94 107 ASP A CA 1
ATOM 804 C C . ASP A 1 107 ? 1.443 8.075 6.527 1.00 85.94 107 ASP A C 1
ATOM 806 O O . ASP A 1 107 ? 0.913 7.052 6.082 1.00 85.94 107 ASP A O 1
ATOM 810 N N . PHE A 1 108 ? 0.763 9.214 6.662 1.00 80.50 108 PHE A N 1
ATOM 811 C CA . PHE A 1 108 ? -0.657 9.343 6.343 1.00 80.50 108 PHE A CA 1
ATOM 812 C C . PHE A 1 108 ? -0.838 10.032 4.989 1.00 80.50 108 PHE A C 1
ATOM 814 O O . PHE A 1 108 ? -0.490 11.200 4.813 1.00 80.50 108 PHE A O 1
ATOM 821 N N . CYS A 1 109 ? -1.404 9.307 4.023 1.00 69.44 109 CYS A N 1
ATOM 822 C CA . CYS A 1 109 ? -1.851 9.877 2.754 1.00 69.44 109 CYS A CA 1
ATOM 823 C C . CYS A 1 109 ? -3.335 10.254 2.872 1.00 69.44 109 CYS A C 1
ATOM 825 O O . CYS A 1 109 ? -4.178 9.359 2.915 1.00 69.44 109 CYS A O 1
ATOM 827 N N . LEU A 1 110 ? -3.628 11.558 2.925 1.00 58.62 110 LEU A N 1
ATOM 828 C CA . LEU A 1 110 ? -4.980 12.133 2.858 1.00 58.62 110 LEU A CA 1
ATOM 829 C C . LEU A 1 110 ? -5.312 12.600 1.435 1.00 58.62 110 LEU A C 1
ATOM 831 O O . LEU A 1 110 ? -4.403 13.155 0.769 1.00 58.62 110 LEU A O 1
#

pLDDT: mean 83.73, std 10.19, range [58.62, 95.19]

Nearest PDB structures (foldseek):
  7ah9-assembly1_5C  TM=4.538E-01  e=1.018E+00  Salmonella enterica subsp. enterica serovar Typhimurium str. LT2
  6yfq-assembly1_AA  TM=2.904E-01  e=5.690E-01  Leviviridae sp.
  5tcq-assembly1_A  TM=4.772E-01  e=2.735E+00  Salmonella enterica subsp. enterica serovar Typhimurium
  6pee-assembly1_A  TM=4.501E-01  e=2.435E+00  Salmonella enterica subsp. enterica serovar Typhimurium str. LT2
  5tcr-assembly1_A  TM=4.772E-01  e=2.735E+00  Salmonella enterica subsp. enterica serovar Typhimurium

InterPro domains:
  IPR012674 Calycin [G3DSA:2.40.128.20] (1-110)

Sequence (110 aa):
HKMNETCLTSSVKITIDGNTAITSIANTTSVFHFLPTCDGCLVMSINATARDLDKFATMLKLNVDVSGEEVNIRSLYLLGTEATLKDSDLERFKQQASCLGFSGEPDFCL

Secondary structure (DSSP, 8-state):
-EETTEEP------EEETTEEEEEETTEEEEEEEEP--TTEEEEEEEEEEE-HHHHHHHTT-------SEEEEEEEEEEESSSS--HHHHHHHHHHHHHTT--SPPP---

Solvent-accessible surface area (backbone atoms only — not comparable to full-atom values): 6819 Å² total; per-residue (Å²): 91,78,54,93,93,38,79,49,85,86,86,80,78,68,51,77,56,93,56,36,34,42,36,73,55,83,62,26,40,37,42,35,36,60,49,96,61,58,92,69,40,45,32,38,40,34,47,30,43,36,36,50,42,55,59,44,30,56,74,70,69,48,96,64,94,58,88,56,67,67,49,78,48,78,50,76,49,81,45,61,84,52,100,71,79,57,70,70,59,52,52,54,48,51,52,53,37,46,77,74,70,52,83,82,80,86,85,86,90,130

Organism: Perca flavescens (NCBI:txid8167)